Protein AF-A0A1C0AM24-F1 (afdb_monomer_lite)

Radius of gyration: 19.45 Å; chains: 1; bounding box: 43×28×53 Å

Organism: NCBI:txid1427523

pLDDT: mean 81.23, std 12.2, range [48.75, 97.12]

InterPro domains:
  IPR003705 Cobalt transport protein CbiN [PF02553] (12-71)
  IPR003705 Cobalt transport protein CbiN [PTHR38662] (13-90)

Secondary structure (DSSP, 8-state):
---HHHHHHHHHHHHHHHHHHHHHHHHSPTT-----HHHHHHHHH-PPPSS--S---SSHHHHHHHHHHHHHHHHHHHHHHHHHHHHHTT-

Sequence (91 aa):
MFSRRDIWIGLALVVAIVGVYLGSLALAPTGAEFLGSDAAAGELTGGVPWLEPLFRPGSPELESGLFALQAGLGGILLGFVLGRLTARRRS

Structure (mmCIF, N/CA/C/O backbone):
data_AF-A0A1C0AM24-F1
#
_entry.id   AF-A0A1C0AM24-F1
#
loop_
_atom_site.group_PDB
_atom_site.id
_atom_site.type_symbol
_atom_site.label_atom_id
_atom_site.label_alt_id
_atom_site.label_comp_id
_atom_site.label_asym_id
_atom_site.label_entity_id
_atom_site.label_seq_id
_atom_site.pdbx_PDB_ins_code
_atom_site.Cartn_x
_atom_site.Cartn_y
_atom_site.Cartn_z
_atom_site.occupancy
_atom_site.B_iso_or_equiv
_atom_site.auth_seq_id
_atom_site.auth_comp_id
_atom_site.auth_asym_id
_atom_site.auth_atom_id
_atom_site.pdbx_PDB_model_num
ATOM 1 N N . MET A 1 1 ? -15.977 -3.136 23.247 1.00 64.12 1 MET A N 1
ATOM 2 C CA . MET A 1 1 ? -16.601 -4.329 22.631 1.00 64.12 1 MET A CA 1
ATOM 3 C C . MET A 1 1 ? -17.108 -3.964 21.244 1.00 64.12 1 MET A C 1
ATOM 5 O O . MET A 1 1 ? -17.763 -2.935 21.121 1.00 64.12 1 MET A O 1
ATOM 9 N N . PHE A 1 2 ? -16.739 -4.716 20.207 1.00 72.06 2 PHE A N 1
ATOM 10 C CA . PHE A 1 2 ? -17.318 -4.557 18.866 1.00 72.06 2 PHE A CA 1
ATOM 11 C C . PHE A 1 2 ? -18.765 -5.054 18.881 1.00 72.06 2 PHE A C 1
ATOM 13 O O . PHE A 1 2 ? -19.057 -6.083 19.492 1.00 72.06 2 PHE A O 1
ATOM 20 N N . SER A 1 3 ? -19.678 -4.302 18.271 1.00 88.31 3 SER A N 1
ATOM 21 C CA . SER A 1 3 ? -21.072 -4.721 18.135 1.00 88.31 3 SER A CA 1
ATOM 22 C C . SER A 1 3 ? -21.206 -5.770 17.027 1.00 88.31 3 SER A C 1
ATOM 24 O O . SER A 1 3 ? -20.364 -5.861 16.133 1.00 88.31 3 SER A O 1
ATOM 26 N N . ARG A 1 4 ? -22.305 -6.538 17.030 1.00 85.81 4 ARG A N 1
ATOM 27 C CA . ARG A 1 4 ? -22.613 -7.459 15.921 1.00 85.81 4 ARG A CA 1
ATOM 28 C C . ARG A 1 4 ? -22.645 -6.736 14.568 1.00 85.81 4 ARG A C 1
ATOM 30 O O . ARG A 1 4 ? -22.251 -7.327 13.573 1.00 85.81 4 ARG A O 1
ATOM 37 N N . ARG A 1 5 ? -23.074 -5.467 14.525 1.00 89.19 5 ARG A N 1
ATOM 38 C CA . ARG A 1 5 ? -23.105 -4.661 13.291 1.00 89.19 5 ARG A CA 1
ATOM 39 C C . ARG A 1 5 ? -21.700 -4.326 12.795 1.00 89.19 5 ARG A C 1
ATOM 41 O O . ARG A 1 5 ? -21.463 -4.394 11.597 1.00 89.19 5 ARG A O 1
ATOM 48 N N . ASP A 1 6 ? -20.772 -4.040 13.703 1.00 89.44 6 ASP A N 1
ATOM 49 C CA . ASP A 1 6 ? -19.390 -3.677 13.359 1.00 89.44 6 ASP A CA 1
ATOM 50 C C . ASP A 1 6 ? -18.677 -4.851 12.673 1.00 89.44 6 ASP A C 1
ATOM 52 O O . ASP A 1 6 ? -17.931 -4.659 11.718 1.00 89.44 6 ASP A O 1
ATOM 56 N N . ILE A 1 7 ? -18.965 -6.079 13.121 1.00 91.19 7 ILE A N 1
ATOM 57 C CA . ILE A 1 7 ? -18.442 -7.312 12.519 1.00 91.19 7 ILE A CA 1
ATOM 58 C C . ILE A 1 7 ? -18.977 -7.488 11.094 1.00 91.19 7 ILE A C 1
ATOM 60 O O . ILE A 1 7 ? -18.205 -7.783 10.187 1.00 91.19 7 ILE A O 1
ATOM 64 N N . TRP A 1 8 ? -20.277 -7.266 10.876 1.00 94.31 8 TRP A N 1
ATOM 65 C CA . TRP A 1 8 ? -20.874 -7.353 9.539 1.00 94.31 8 TRP A CA 1
ATOM 66 C C . TRP A 1 8 ? -20.341 -6.285 8.586 1.00 94.31 8 TRP A C 1
ATOM 68 O O . TRP A 1 8 ? -20.073 -6.590 7.428 1.00 94.31 8 TRP A O 1
ATOM 78 N N . ILE A 1 9 ? -20.141 -5.058 9.073 1.00 93.12 9 ILE A N 1
ATOM 79 C CA . ILE A 1 9 ? -19.527 -3.980 8.290 1.00 93.12 9 ILE A CA 1
ATOM 80 C C . ILE A 1 9 ? -18.089 -4.353 7.919 1.00 93.12 9 ILE A C 1
ATOM 82 O O . ILE A 1 9 ? -17.708 -4.219 6.760 1.00 93.12 9 ILE A O 1
ATOM 86 N N . GLY A 1 10 ? -17.308 -4.870 8.873 1.00 91.69 10 GLY A N 1
ATOM 87 C CA . GLY A 1 10 ? -15.948 -5.342 8.619 1.00 91.69 10 GLY A CA 1
ATOM 88 C C . GLY A 1 10 ? -15.905 -6.466 7.583 1.00 91.69 10 GLY A C 1
ATOM 89 O O . GLY A 1 10 ? -15.124 -6.399 6.638 1.00 91.69 10 GLY A O 1
ATOM 90 N N . LEU A 1 11 ? -16.790 -7.459 7.708 1.00 95.12 11 LEU A N 1
ATOM 91 C CA . LEU A 1 11 ? -16.901 -8.556 6.746 1.00 95.12 11 LEU A CA 1
ATOM 92 C C . LEU A 1 11 ? -17.281 -8.046 5.349 1.00 95.12 11 LEU A C 1
ATOM 94 O O . LEU A 1 11 ? -16.657 -8.441 4.369 1.00 95.12 11 LEU A O 1
ATOM 98 N N . ALA A 1 12 ? -18.260 -7.142 5.256 1.00 95.69 12 ALA A N 1
ATOM 99 C CA . ALA A 1 12 ? -18.673 -6.545 3.989 1.00 95.69 12 ALA A CA 1
ATOM 100 C C . ALA A 1 12 ? -17.529 -5.763 3.325 1.00 95.69 12 ALA A C 1
ATOM 102 O O . ALA A 1 12 ? -17.331 -5.876 2.118 1.00 95.69 12 ALA A O 1
ATOM 103 N N . LEU A 1 13 ? -16.736 -5.027 4.111 1.00 94.50 13 LEU A N 1
ATOM 104 C CA . LEU A 1 13 ? -15.533 -4.333 3.643 1.00 94.50 13 LEU A CA 1
ATOM 105 C C . LEU A 1 13 ? -14.484 -5.305 3.100 1.00 94.50 13 LEU A C 1
ATOM 107 O O . LEU A 1 13 ? -13.953 -5.080 2.016 1.00 94.50 13 LEU A O 1
ATOM 111 N N . VAL A 1 14 ? -14.215 -6.403 3.811 1.00 94.81 14 VAL A N 1
ATOM 112 C CA . VAL A 1 14 ? -13.279 -7.438 3.347 1.00 94.81 14 VAL A CA 1
ATOM 113 C C . VAL A 1 14 ? -13.764 -8.055 2.036 1.00 94.81 14 VAL A C 1
ATOM 115 O O . VAL A 1 14 ? -12.989 -8.158 1.090 1.00 94.81 14 VAL A O 1
ATOM 118 N N . VAL A 1 15 ? -15.050 -8.405 1.944 1.00 96.88 15 VAL A N 1
ATOM 119 C CA . VAL A 1 15 ? -15.643 -8.952 0.714 1.00 96.88 15 VAL A CA 1
ATOM 120 C C . VAL A 1 15 ? -15.547 -7.954 -0.439 1.00 96.88 15 VAL A C 1
ATOM 122 O O . VAL A 1 15 ? -15.182 -8.348 -1.542 1.00 96.88 15 VAL A O 1
ATOM 125 N N . ALA A 1 16 ? -15.816 -6.669 -0.197 1.00 96.25 16 ALA A N 1
ATOM 126 C CA . ALA A 1 16 ? -15.694 -5.632 -1.217 1.00 96.25 16 ALA A CA 1
ATOM 127 C C . ALA A 1 16 ? -14.250 -5.502 -1.729 1.00 96.25 16 ALA A C 1
ATOM 129 O O . ALA A 1 16 ? -14.033 -5.466 -2.937 1.00 96.25 16 ALA A O 1
ATOM 130 N N . ILE A 1 17 ? -13.260 -5.500 -0.830 1.00 95.00 17 ILE A N 1
ATOM 131 C CA . ILE A 1 17 ? -11.836 -5.435 -1.194 1.00 95.00 17 ILE A CA 1
ATOM 132 C C . ILE A 1 17 ? -11.431 -6.658 -2.026 1.00 95.00 17 ILE A C 1
ATOM 134 O O . ILE A 1 17 ? -10.813 -6.505 -3.080 1.00 95.00 17 ILE A O 1
ATOM 138 N N . VAL A 1 18 ? -11.812 -7.863 -1.592 1.00 95.44 18 VAL A N 1
ATOM 139 C CA . VAL A 1 18 ? -11.536 -9.105 -2.333 1.00 95.44 18 VAL A CA 1
ATOM 140 C C . VAL A 1 18 ? -12.220 -9.086 -3.699 1.00 95.44 18 VAL A C 1
ATOM 142 O O . VAL A 1 18 ? -11.602 -9.453 -4.694 1.00 95.44 18 VAL A O 1
ATOM 145 N N . GLY A 1 19 ? -13.465 -8.611 -3.773 1.00 96.19 19 GLY A N 1
ATOM 146 C CA . GLY A 1 19 ? -14.206 -8.482 -5.026 1.00 96.19 19 GLY A CA 1
ATOM 147 C C . GLY A 1 19 ? -13.527 -7.536 -6.016 1.00 96.19 19 GLY A C 1
ATOM 148 O O . GLY A 1 19 ? -13.372 -7.889 -7.182 1.00 96.19 19 GLY A O 1
ATOM 149 N N . VAL A 1 20 ? -13.056 -6.375 -5.552 1.00 93.88 20 VAL A N 1
ATOM 150 C CA . VAL A 1 20 ? -12.291 -5.428 -6.383 1.00 93.88 20 VAL A CA 1
ATOM 151 C C . VAL A 1 20 ? -10.977 -6.052 -6.858 1.00 93.88 20 VAL A C 1
ATOM 153 O O . VAL A 1 20 ? -10.643 -5.944 -8.035 1.00 93.88 20 VAL A O 1
ATOM 156 N N . TYR A 1 21 ? -10.251 -6.740 -5.975 1.00 89.50 21 TYR A N 1
ATOM 157 C CA . TYR A 1 21 ? -8.987 -7.392 -6.321 1.00 89.50 21 TYR A CA 1
ATOM 158 C C . TYR A 1 21 ? -9.166 -8.495 -7.376 1.00 89.50 21 TYR A C 1
ATOM 160 O O . TYR A 1 21 ? -8.473 -8.498 -8.393 1.00 89.50 21 TYR A O 1
ATOM 168 N N . LEU A 1 22 ? -10.132 -9.396 -7.174 1.00 92.50 22 LEU A N 1
ATOM 169 C CA . LEU A 1 22 ? -10.435 -10.468 -8.125 1.00 92.50 22 LEU A CA 1
ATOM 170 C C . LEU A 1 22 ? -10.992 -9.927 -9.445 1.00 92.50 22 LEU A C 1
ATOM 172 O O . LEU A 1 22 ? -10.637 -10.431 -10.507 1.00 92.50 22 LEU A O 1
ATOM 176 N N . GLY A 1 23 ? -11.827 -8.885 -9.392 1.00 92.12 23 GLY A N 1
ATOM 177 C CA . GLY A 1 23 ? -12.318 -8.198 -10.585 1.00 92.12 23 GLY A CA 1
ATOM 178 C C . GLY A 1 23 ? -11.180 -7.584 -11.400 1.00 92.12 23 GLY A C 1
ATOM 179 O O . GLY A 1 23 ? -11.151 -7.736 -12.617 1.00 92.12 23 GLY A O 1
ATOM 180 N N . SER A 1 24 ? -10.204 -6.968 -10.727 1.00 85.94 24 SER A N 1
ATOM 181 C CA . SER A 1 24 ? -9.001 -6.433 -11.371 1.00 85.94 24 SER A CA 1
ATOM 182 C C . SER A 1 24 ? -8.179 -7.534 -12.048 1.00 85.94 24 SER A C 1
ATOM 184 O O . SER A 1 24 ? -7.820 -7.400 -13.212 1.00 85.94 24 SER A O 1
ATOM 186 N N . LEU A 1 25 ? -7.961 -8.668 -11.371 1.00 83.56 25 LEU A N 1
ATOM 187 C CA . LEU A 1 25 ? -7.271 -9.834 -11.942 1.00 83.56 25 LEU A CA 1
ATOM 188 C C . LEU A 1 25 ? -7.990 -10.419 -13.163 1.00 83.56 25 LEU A C 1
ATOM 190 O O . LEU A 1 25 ? -7.335 -10.811 -14.122 1.00 83.56 25 LEU A O 1
ATOM 194 N N . ALA A 1 26 ? -9.322 -10.483 -13.137 1.00 87.19 26 ALA A N 1
ATOM 195 C CA . ALA A 1 26 ? -10.110 -11.018 -14.245 1.00 87.19 26 ALA A CA 1
ATOM 196 C C . ALA A 1 26 ? -10.105 -10.102 -15.481 1.00 87.19 26 ALA A C 1
ATOM 198 O O . ALA A 1 26 ? -10.218 -10.591 -16.602 1.00 87.19 26 ALA A O 1
ATOM 199 N N . LEU A 1 27 ? -9.994 -8.784 -15.279 1.00 85.75 27 LEU A N 1
ATOM 200 C CA . LEU A 1 27 ? -9.895 -7.794 -16.357 1.00 85.75 27 LEU A CA 1
ATOM 201 C C . LEU A 1 27 ? -8.450 -7.555 -16.821 1.00 85.75 27 LEU A C 1
ATOM 203 O O . LEU A 1 27 ? -8.251 -6.932 -17.865 1.00 85.75 27 LEU A O 1
ATOM 207 N N . ALA A 1 28 ? -7.451 -8.011 -16.062 1.00 80.19 28 ALA A N 1
ATOM 208 C CA . ALA A 1 28 ? -6.051 -7.794 -16.388 1.00 80.19 28 ALA A CA 1
ATOM 209 C C . ALA A 1 28 ? -5.663 -8.545 -17.680 1.00 80.19 28 ALA A C 1
ATOM 211 O O . ALA A 1 28 ? -5.935 -9.744 -17.802 1.00 80.19 28 ALA A O 1
ATOM 212 N N . PRO A 1 29 ? -4.992 -7.881 -18.639 1.00 77.56 29 PRO A N 1
ATOM 213 C CA . PRO A 1 29 ? -4.432 -8.550 -19.807 1.00 77.56 29 PRO A CA 1
ATOM 214 C C . PRO A 1 29 ? -3.444 -9.648 -19.394 1.00 77.56 29 PRO A C 1
ATOM 216 O O . PRO A 1 29 ? -2.653 -9.479 -18.463 1.00 77.56 29 PRO A O 1
ATOM 219 N N . THR A 1 30 ? -3.452 -10.777 -20.102 1.00 71.06 30 THR A N 1
ATOM 220 C CA . THR A 1 30 ? -2.500 -11.868 -19.856 1.00 71.06 30 THR A CA 1
ATOM 221 C C . THR A 1 30 ? -1.071 -11.385 -20.097 1.00 71.06 30 THR A C 1
ATOM 223 O O . THR A 1 30 ? -0.748 -10.981 -21.212 1.00 71.06 30 THR A O 1
ATOM 226 N N . GLY A 1 31 ? -0.221 -11.446 -19.067 1.00 64.06 31 GLY A N 1
ATOM 227 C CA . GLY A 1 31 ? 1.173 -10.993 -19.142 1.00 64.06 31 GLY A CA 1
ATOM 228 C C . GLY A 1 31 ? 1.384 -9.503 -18.861 1.00 64.06 31 GLY A C 1
ATOM 229 O O . GLY A 1 31 ? 2.460 -8.995 -19.154 1.00 64.06 31 GLY A O 1
ATOM 230 N N . ALA A 1 32 ? 0.391 -8.798 -18.306 1.00 62.78 32 ALA A N 1
ATOM 231 C CA . ALA A 1 32 ? 0.575 -7.424 -17.853 1.00 62.78 32 ALA A CA 1
ATOM 232 C C . ALA A 1 32 ? 1.601 -7.363 -16.707 1.00 62.78 32 ALA A C 1
ATOM 234 O O . ALA A 1 32 ? 1.312 -7.755 -15.573 1.00 62.78 32 ALA A O 1
ATOM 235 N N . GLU A 1 33 ? 2.803 -6.869 -17.003 1.00 62.69 33 GLU A N 1
ATOM 236 C CA . GLU A 1 33 ? 3.740 -6.433 -15.973 1.00 62.69 33 GLU A CA 1
ATOM 237 C C . GLU A 1 33 ? 3.204 -5.168 -15.301 1.00 62.69 33 GLU A C 1
ATOM 239 O O . GLU A 1 33 ? 2.582 -4.316 -15.942 1.00 62.69 33 GLU A O 1
ATOM 244 N N . PHE A 1 34 ? 3.443 -5.037 -13.994 1.00 65.44 34 PHE A N 1
ATOM 245 C CA . PHE A 1 34 ? 3.128 -3.815 -13.258 1.00 65.44 34 PHE A CA 1
ATOM 246 C C . PHE A 1 34 ? 4.140 -2.731 -13.649 1.00 65.44 34 PHE A C 1
ATOM 248 O O . PHE A 1 34 ? 5.066 -2.406 -12.911 1.00 65.44 34 PHE A O 1
ATOM 255 N N . LEU A 1 35 ? 3.969 -2.190 -14.847 1.00 62.03 35 LEU A N 1
ATOM 256 C CA . LEU A 1 35 ? 4.618 -0.977 -15.302 1.00 62.03 35 LEU A CA 1
ATOM 257 C C . LEU A 1 35 ? 3.752 0.161 -14.760 1.00 62.03 35 LEU A C 1
ATOM 259 O O . LEU A 1 35 ? 2.570 0.249 -15.089 1.00 62.03 35 LEU A O 1
ATOM 263 N N . GLY A 1 36 ? 4.288 0.962 -13.835 1.00 63.84 36 GLY A N 1
ATOM 264 C CA . GLY A 1 36 ? 3.541 2.051 -13.194 1.00 63.84 36 GLY A CA 1
ATOM 265 C C . GLY A 1 36 ? 2.806 2.942 -14.208 1.00 63.84 36 GLY A C 1
ATOM 266 O O . GLY A 1 36 ? 3.182 3.005 -15.378 1.00 63.84 36 GLY A O 1
ATOM 267 N N . SER A 1 37 ? 1.762 3.653 -13.765 1.00 68.50 37 SER A N 1
ATOM 268 C CA . SER A 1 37 ? 0.875 4.434 -14.652 1.00 68.50 37 SER A CA 1
ATOM 269 C C . SER A 1 37 ? 1.618 5.358 -15.618 1.00 68.50 37 SER A C 1
ATOM 271 O O . SER A 1 37 ? 1.193 5.537 -16.757 1.00 68.50 37 SER A O 1
ATOM 273 N N . ASP A 1 38 ? 2.742 5.911 -15.172 1.00 66.31 38 ASP A N 1
ATOM 274 C CA . ASP A 1 38 ? 3.543 6.863 -15.934 1.00 66.31 38 ASP A CA 1
ATOM 275 C C . ASP A 1 38 ? 4.289 6.202 -17.102 1.00 66.31 38 ASP A C 1
ATOM 277 O O . ASP A 1 38 ? 4.461 6.830 -18.144 1.00 66.31 38 ASP A O 1
ATOM 281 N N . ALA A 1 39 ? 4.666 4.923 -16.980 1.00 65.50 39 ALA A N 1
ATOM 282 C CA . ALA A 1 39 ? 5.284 4.167 -18.069 1.00 65.50 39 ALA A CA 1
ATOM 283 C C . ALA A 1 39 ? 4.275 3.908 -19.201 1.00 65.50 39 ALA A C 1
ATOM 285 O O . ALA A 1 39 ? 4.574 4.157 -20.368 1.00 65.50 39 ALA A O 1
ATOM 286 N N . ALA A 1 40 ? 3.048 3.509 -18.847 1.00 66.81 40 ALA A N 1
ATOM 287 C CA . ALA A 1 40 ? 1.965 3.319 -19.813 1.00 66.81 40 ALA A CA 1
ATOM 288 C C . ALA A 1 40 ? 1.532 4.645 -20.470 1.00 66.81 40 ALA A C 1
ATOM 290 O O . ALA A 1 40 ? 1.249 4.699 -21.666 1.00 66.81 40 ALA A O 1
ATOM 291 N N . ALA A 1 41 ? 1.504 5.739 -19.703 1.00 66.38 41 ALA A N 1
ATOM 292 C CA . ALA A 1 41 ? 1.172 7.063 -20.225 1.00 66.38 41 ALA A CA 1
ATOM 293 C C . ALA A 1 41 ? 2.267 7.629 -21.149 1.00 66.38 41 ALA A C 1
ATOM 295 O O . ALA A 1 41 ? 1.947 8.298 -22.137 1.00 66.38 41 ALA A O 1
ATOM 296 N N . GLY A 1 42 ? 3.542 7.352 -20.861 1.00 66.81 42 GLY A N 1
ATOM 297 C CA . GLY A 1 42 ? 4.678 7.775 -21.683 1.00 66.81 42 GLY A CA 1
ATOM 298 C C . GLY A 1 42 ? 4.643 7.182 -23.092 1.00 66.81 42 GLY A C 1
ATOM 299 O O . GLY A 1 42 ? 4.812 7.921 -24.063 1.00 66.81 42 GLY A O 1
ATOM 300 N N . GLU A 1 43 ? 4.331 5.887 -23.219 1.00 65.50 43 GLU A N 1
ATOM 301 C CA . GLU A 1 43 ? 4.182 5.234 -24.531 1.00 65.50 43 GLU A CA 1
ATOM 302 C C . GLU A 1 43 ? 3.021 5.810 -25.352 1.00 65.50 43 GLU A C 1
ATOM 304 O O . GLU A 1 43 ? 3.146 5.989 -26.562 1.00 65.50 43 GLU A O 1
ATOM 30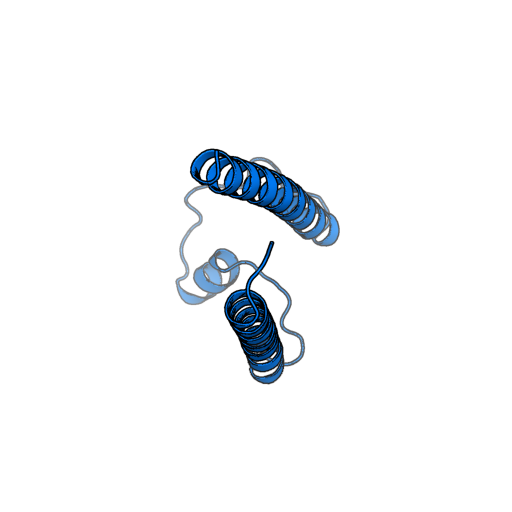9 N N . LEU A 1 44 ? 1.899 6.139 -24.705 1.00 68.75 44 LEU A N 1
ATOM 310 C CA . LEU A 1 44 ? 0.698 6.616 -25.398 1.00 68.75 44 LEU A CA 1
ATOM 311 C C . LEU A 1 44 ? 0.784 8.080 -25.842 1.00 68.75 44 LEU A C 1
ATOM 313 O O . LEU A 1 44 ? 0.143 8.464 -26.819 1.00 68.75 44 LEU A O 1
ATOM 317 N N . THR A 1 45 ? 1.528 8.911 -25.112 1.00 71.94 45 THR A N 1
ATOM 318 C CA . THR A 1 45 ? 1.535 10.369 -25.322 1.00 71.94 45 THR A CA 1
ATOM 319 C C . THR A 1 45 ? 2.779 10.882 -26.041 1.00 71.94 45 THR A C 1
ATOM 321 O O . THR A 1 45 ? 2.798 12.044 -26.449 1.00 71.94 45 THR A O 1
ATOM 324 N N . GLY A 1 46 ? 3.819 10.052 -26.204 1.00 69.06 46 GLY A N 1
ATOM 325 C CA . GLY A 1 46 ? 5.115 10.490 -26.737 1.00 69.06 46 GLY A CA 1
ATOM 326 C C . GLY A 1 46 ? 5.774 11.578 -25.879 1.00 69.06 46 GLY A C 1
ATOM 327 O O . GLY A 1 46 ? 6.614 12.335 -26.367 1.00 69.06 46 GLY A O 1
ATOM 328 N N . GLY A 1 47 ? 5.347 11.701 -24.617 1.00 67.94 47 GLY A N 1
ATOM 329 C CA . GLY A 1 47 ? 5.790 12.742 -23.704 1.00 67.94 47 GLY A CA 1
ATOM 330 C C . GLY A 1 47 ? 7.270 12.589 -23.380 1.00 67.94 47 GLY A C 1
ATOM 331 O O . GLY A 1 47 ? 7.705 11.550 -22.888 1.00 67.94 47 GLY A O 1
ATOM 332 N N . VAL A 1 48 ? 8.047 13.640 -23.636 1.00 68.56 48 VAL A N 1
ATOM 333 C CA . VAL A 1 48 ? 9.454 13.689 -23.230 1.00 68.56 48 VAL A CA 1
ATOM 334 C C . VAL A 1 48 ? 9.507 13.761 -21.698 1.00 68.56 48 VAL A C 1
ATOM 336 O O . VAL A 1 48 ? 8.861 14.648 -21.127 1.00 68.56 48 VAL A O 1
ATOM 339 N N . PRO A 1 49 ? 10.247 12.868 -21.012 1.00 69.81 49 PRO A N 1
ATOM 340 C CA . PRO A 1 49 ? 10.380 12.918 -19.562 1.00 69.81 49 PRO A CA 1
ATOM 341 C C . PRO A 1 49 ? 10.954 14.270 -19.134 1.00 69.81 49 PRO A C 1
ATOM 343 O O . PRO A 1 49 ? 12.048 14.654 -19.537 1.00 69.81 49 PRO A O 1
ATOM 346 N N . TRP A 1 50 ? 10.212 15.007 -18.311 1.00 74.75 50 TRP A N 1
ATOM 347 C CA . TRP A 1 50 ? 10.645 16.299 -17.768 1.00 74.75 50 TRP A CA 1
ATOM 348 C C . TRP A 1 50 ? 11.590 16.143 -16.565 1.00 74.75 50 TRP A C 1
ATOM 350 O O . TRP A 1 50 ? 12.139 17.130 -16.075 1.00 74.75 50 TRP A O 1
ATOM 360 N N . LEU A 1 51 ? 11.794 14.906 -16.100 1.00 75.38 51 LEU A N 1
ATOM 361 C CA . LEU A 1 51 ? 12.727 14.542 -15.044 1.00 75.38 51 LEU A CA 1
ATOM 362 C C . LEU A 1 51 ? 13.265 13.124 -15.292 1.00 75.38 51 LEU A C 1
ATOM 364 O O . LEU A 1 51 ? 12.495 12.176 -15.439 1.00 75.38 51 LEU A O 1
ATOM 368 N N . GLU A 1 52 ? 14.587 12.981 -15.317 1.00 72.38 52 GLU A N 1
ATOM 369 C CA . GLU A 1 52 ? 15.258 11.678 -15.302 1.00 72.38 52 GLU A CA 1
ATOM 370 C C . GLU A 1 52 ? 15.340 11.168 -13.853 1.00 72.38 52 GLU A C 1
ATOM 372 O O . GLU A 1 52 ? 15.673 11.949 -12.951 1.00 72.38 52 GLU A O 1
ATOM 377 N N . PRO A 1 53 ? 15.062 9.878 -13.586 1.00 71.94 53 PRO A N 1
ATOM 378 C CA . PRO A 1 53 ? 15.263 9.314 -12.260 1.00 71.94 53 PRO A CA 1
ATOM 379 C C . PRO A 1 53 ? 16.727 9.469 -11.833 1.00 71.94 53 PRO A C 1
ATOM 381 O O . PRO A 1 53 ? 17.632 8.955 -12.486 1.00 71.94 53 PRO A O 1
ATOM 384 N N . LEU A 1 54 ? 16.961 10.134 -10.697 1.00 76.88 54 LEU A N 1
ATOM 385 C CA . LEU A 1 54 ? 18.306 10.307 -10.123 1.00 76.88 54 LEU A CA 1
ATOM 386 C C . LEU A 1 54 ? 18.964 8.971 -9.741 1.00 76.88 54 LEU A C 1
ATOM 388 O O . LEU A 1 54 ? 20.181 8.885 -9.602 1.00 76.88 54 LEU A O 1
ATOM 392 N N . PHE A 1 55 ? 18.149 7.934 -9.554 1.00 74.12 55 PHE A N 1
ATOM 393 C CA . PHE A 1 55 ? 18.574 6.576 -9.274 1.00 74.12 55 PHE A CA 1
ATOM 394 C C . PHE A 1 55 ? 17.636 5.604 -9.988 1.00 74.12 55 PHE A C 1
ATOM 396 O O . PHE A 1 55 ? 16.430 5.612 -9.744 1.00 74.12 55 PHE A O 1
ATOM 403 N N . ARG A 1 56 ? 18.199 4.753 -10.849 1.00 71.06 56 ARG A N 1
ATOM 404 C CA . ARG A 1 56 ? 17.532 3.561 -11.377 1.00 71.06 56 ARG A CA 1
ATO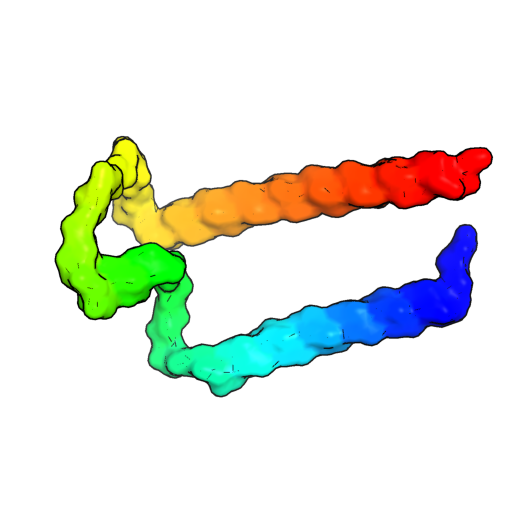M 405 C C . ARG A 1 56 ? 18.212 2.335 -10.774 1.00 71.06 56 ARG A C 1
ATOM 407 O O . ARG A 1 56 ? 19.416 2.165 -10.985 1.00 71.06 56 ARG A O 1
ATOM 414 N N . PRO A 1 57 ? 17.489 1.485 -10.030 1.00 68.56 57 PRO A N 1
ATOM 415 C CA . PRO A 1 57 ? 17.996 0.168 -9.685 1.00 68.56 57 PRO A CA 1
ATOM 416 C C . PRO A 1 57 ? 18.347 -0.586 -10.974 1.00 68.56 57 PRO A C 1
ATOM 418 O O . PRO A 1 57 ? 17.593 -0.546 -11.940 1.00 68.56 57 PRO A O 1
ATOM 421 N N . GLY A 1 58 ? 19.477 -1.294 -11.000 1.00 75.31 58 GLY A N 1
ATOM 422 C CA . GLY A 1 58 ? 19.897 -2.078 -12.171 1.00 75.31 58 GLY A CA 1
ATOM 423 C C . GLY A 1 58 ? 19.022 -3.306 -12.472 1.00 75.31 58 GLY A C 1
ATOM 424 O O . GLY A 1 58 ? 19.384 -4.094 -13.339 1.00 75.31 58 GLY A O 1
ATOM 425 N N . SER A 1 59 ? 17.919 -3.500 -11.736 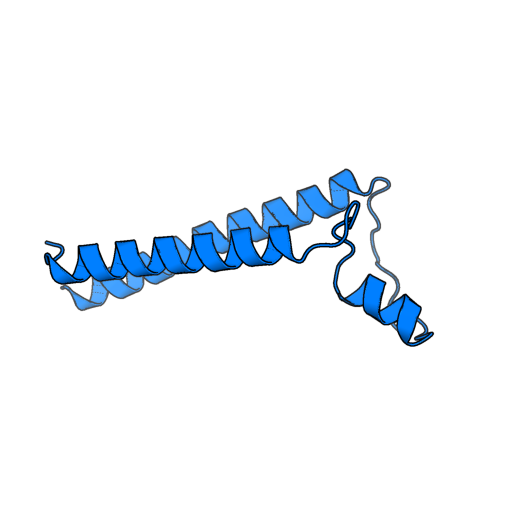1.00 76.88 59 SER A N 1
ATOM 426 C CA . SER A 1 59 ? 16.988 -4.622 -11.870 1.00 76.88 59 SER A CA 1
ATOM 427 C C . SER A 1 59 ? 15.544 -4.171 -11.550 1.00 76.88 59 SER A C 1
ATOM 429 O O . SER A 1 59 ? 15.337 -3.512 -10.522 1.00 76.88 59 SER A O 1
ATOM 431 N N . PRO A 1 60 ? 14.546 -4.528 -12.386 1.00 71.06 60 PRO A N 1
ATOM 432 C CA . PRO A 1 60 ? 13.122 -4.235 -12.152 1.00 71.06 60 PRO A CA 1
ATOM 433 C C . PRO A 1 60 ? 12.561 -4.830 -10.846 1.00 71.06 60 PRO A C 1
ATOM 435 O O . PRO A 1 60 ? 11.657 -4.280 -10.210 1.00 71.06 60 PRO A O 1
ATOM 438 N N . GLU A 1 61 ? 13.116 -5.955 -10.399 1.00 81.06 61 GLU A N 1
ATOM 439 C CA . GLU A 1 61 ? 12.727 -6.629 -9.158 1.00 81.06 61 GLU A CA 1
ATOM 440 C C . GLU A 1 61 ? 13.077 -5.788 -7.926 1.00 81.06 61 GLU A C 1
ATOM 442 O O . GLU A 1 61 ? 12.338 -5.765 -6.940 1.00 81.06 61 GLU A O 1
ATOM 447 N N . LEU A 1 62 ? 14.190 -5.052 -7.980 1.00 84.38 62 LEU A N 1
ATOM 448 C CA . LEU A 1 62 ? 14.570 -4.139 -6.905 1.00 84.38 62 LEU A CA 1
ATOM 449 C C . LEU A 1 62 ? 13.680 -2.893 -6.877 1.00 84.38 62 LEU A C 1
ATOM 451 O O . LEU A 1 62 ? 13.348 -2.415 -5.794 1.00 84.38 62 LEU A O 1
ATOM 455 N N . GLU A 1 63 ? 13.268 -2.382 -8.039 1.00 82.44 63 GLU A N 1
ATOM 456 C CA . GLU A 1 63 ? 12.351 -1.240 -8.136 1.00 82.44 63 GLU A CA 1
ATOM 457 C C . GLU A 1 63 ? 10.993 -1.562 -7.498 1.00 82.44 63 GLU A C 1
ATOM 459 O O . GLU A 1 63 ? 10.538 -0.863 -6.586 1.00 82.44 63 GLU A O 1
ATOM 464 N N . SER A 1 64 ? 10.394 -2.684 -7.901 1.00 81.44 64 SER A N 1
ATOM 465 C CA . SER A 1 64 ? 9.135 -3.167 -7.325 1.00 81.44 64 SER A CA 1
ATOM 466 C C . SER A 1 64 ? 9.273 -3.556 -5.847 1.00 81.44 64 SER A C 1
ATOM 468 O O . SER A 1 64 ? 8.375 -3.275 -5.050 1.00 81.44 64 SER A O 1
ATOM 470 N N . GLY A 1 65 ? 10.410 -4.132 -5.441 1.00 87.38 65 GLY A N 1
ATOM 471 C CA . GLY A 1 65 ? 10.697 -4.472 -4.046 1.00 87.38 65 GLY A CA 1
ATOM 472 C C . GLY A 1 65 ? 10.799 -3.251 -3.127 1.00 87.38 65 GLY A C 1
ATOM 473 O O . GLY A 1 65 ? 10.229 -3.248 -2.032 1.00 87.38 65 GLY A O 1
ATOM 474 N N . LEU A 1 66 ? 11.474 -2.186 -3.572 1.00 88.44 66 LEU A N 1
ATOM 475 C CA . LEU A 1 66 ? 11.566 -0.927 -2.826 1.00 88.44 66 LEU A CA 1
ATOM 476 C C . LEU A 1 66 ? 10.200 -0.240 -2.713 1.00 88.44 66 LEU A C 1
ATOM 478 O O . LEU A 1 66 ? 9.848 0.230 -1.627 1.00 88.44 66 LEU A O 1
ATOM 482 N N . PHE A 1 67 ? 9.405 -0.245 -3.786 1.00 85.88 67 PHE A N 1
ATOM 483 C CA . PHE A 1 67 ? 8.029 0.252 -3.753 1.00 85.88 67 PHE A CA 1
ATOM 484 C C . PHE A 1 67 ? 7.165 -0.536 -2.758 1.00 85.88 67 PHE A C 1
ATOM 486 O O . PHE A 1 67 ? 6.500 0.051 -1.902 1.00 85.88 67 PHE A O 1
ATOM 493 N N . ALA A 1 68 ? 7.217 -1.871 -2.814 1.00 90.12 68 ALA A N 1
ATOM 494 C CA . ALA A 1 68 ? 6.466 -2.736 -1.910 1.00 90.12 68 ALA A CA 1
ATOM 495 C C . ALA A 1 68 ? 6.862 -2.517 -0.440 1.00 90.12 68 ALA A C 1
ATOM 497 O O . ALA A 1 68 ? 5.995 -2.472 0.435 1.00 90.12 68 ALA A O 1
ATOM 498 N N . LEU A 1 69 ? 8.154 -2.318 -0.161 1.00 93.19 69 LEU A N 1
ATOM 499 C CA . LEU A 1 69 ? 8.645 -2.006 1.181 1.00 93.19 69 LEU A CA 1
ATOM 500 C C . LEU A 1 69 ? 8.101 -0.663 1.688 1.00 93.19 69 LEU A C 1
ATOM 502 O O . LEU A 1 69 ? 7.607 -0.584 2.815 1.00 93.19 69 LEU A O 1
ATOM 506 N N . GLN A 1 70 ? 8.155 0.384 0.860 1.00 93.62 70 GLN A N 1
ATOM 507 C CA . GLN A 1 70 ? 7.611 1.703 1.200 1.00 93.62 70 GLN A CA 1
ATOM 508 C C . GLN A 1 70 ? 6.101 1.642 1.451 1.00 93.62 70 GLN A C 1
ATOM 510 O O . GLN A 1 70 ? 5.622 2.170 2.457 1.00 93.62 70 GLN A O 1
ATOM 515 N N . ALA A 1 71 ? 5.361 0.945 0.585 1.00 92.69 71 ALA A N 1
ATOM 516 C CA . ALA A 1 71 ? 3.926 0.736 0.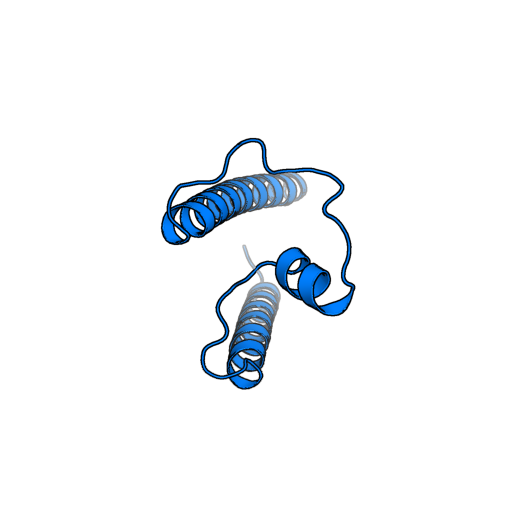739 1.00 92.69 71 ALA A CA 1
ATOM 517 C C . ALA A 1 71 ? 3.600 -0.033 2.030 1.00 92.69 71 ALA A C 1
ATOM 519 O O . ALA A 1 71 ? 2.697 0.359 2.772 1.00 92.69 71 ALA A O 1
ATOM 520 N N . GLY A 1 72 ? 4.367 -1.083 2.344 1.00 95.50 72 GLY A N 1
ATOM 521 C CA . GLY A 1 72 ? 4.207 -1.870 3.568 1.00 95.50 72 GLY A CA 1
ATOM 522 C C . GLY A 1 72 ? 4.425 -1.039 4.833 1.00 95.50 72 GLY A C 1
ATOM 523 O O . GLY A 1 72 ? 3.580 -1.038 5.731 1.00 95.50 72 GLY A O 1
ATOM 524 N N . LEU A 1 73 ? 5.516 -0.271 4.888 1.00 97.12 73 LEU A N 1
ATOM 525 C CA . LEU A 1 73 ? 5.809 0.614 6.020 1.00 97.12 73 LEU A CA 1
ATOM 526 C C . LEU A 1 73 ? 4.759 1.724 6.169 1.00 97.12 73 LEU A C 1
ATOM 528 O O . LEU A 1 73 ? 4.283 1.978 7.279 1.00 97.12 73 LEU A O 1
ATOM 532 N N . GLY A 1 74 ? 4.350 2.346 5.059 1.00 95.44 74 GLY A N 1
ATOM 533 C CA . GLY A 1 74 ? 3.296 3.361 5.043 1.00 95.44 74 GLY A CA 1
ATOM 534 C C . GLY A 1 74 ? 1.953 2.816 5.534 1.00 95.44 74 GLY A C 1
ATOM 535 O O . GLY A 1 74 ? 1.291 3.453 6.355 1.00 95.44 74 GLY A O 1
ATOM 536 N N . GLY A 1 75 ? 1.585 1.606 5.106 1.00 95.69 75 GLY A N 1
ATOM 537 C CA . GLY A 1 75 ? 0.365 0.923 5.536 1.00 95.69 75 GLY A CA 1
ATOM 538 C C . GLY A 1 75 ? 0.347 0.616 7.035 1.00 95.69 75 GLY A C 1
ATOM 539 O O . GLY A 1 75 ? -0.648 0.899 7.706 1.00 95.69 75 GLY A O 1
ATOM 540 N N . ILE A 1 76 ? 1.457 0.110 7.585 1.00 95.25 76 ILE A N 1
ATOM 541 C CA . ILE A 1 76 ? 1.595 -0.150 9.029 1.00 95.25 76 ILE A CA 1
ATOM 542 C C . ILE A 1 76 ? 1.440 1.148 9.828 1.00 95.25 76 ILE A C 1
ATOM 544 O O . ILE A 1 76 ? 0.667 1.198 10.790 1.00 95.25 76 ILE A O 1
ATOM 548 N N . LEU A 1 77 ? 2.149 2.207 9.423 1.00 96.94 77 LEU A N 1
ATOM 549 C CA . LEU A 1 77 ? 2.103 3.496 10.109 1.00 96.94 77 LEU A CA 1
ATOM 550 C C . LEU A 1 77 ? 0.693 4.101 10.073 1.00 96.94 77 LEU A C 1
ATOM 552 O O . LEU A 1 77 ? 0.177 4.511 11.114 1.00 96.94 77 LEU A O 1
ATOM 556 N N . LEU A 1 78 ? 0.046 4.113 8.902 1.00 94.25 78 LEU A N 1
ATOM 557 C CA . LEU A 1 78 ? -1.326 4.604 8.747 1.00 94.25 78 LEU A CA 1
ATOM 558 C C . LEU A 1 78 ? -2.311 3.801 9.598 1.00 94.25 78 LEU A C 1
ATOM 560 O O . LEU A 1 78 ? -3.110 4.393 10.325 1.00 94.25 78 LEU A O 1
ATOM 564 N N . GLY A 1 79 ? -2.225 2.470 9.568 1.00 92.88 79 GLY A N 1
ATOM 565 C CA . GLY A 1 79 ? -3.068 1.596 10.383 1.00 92.88 79 GLY A CA 1
ATOM 566 C C . GLY A 1 79 ? -2.914 1.871 11.880 1.00 92.88 79 GLY A C 1
ATOM 567 O O . GLY A 1 79 ? -3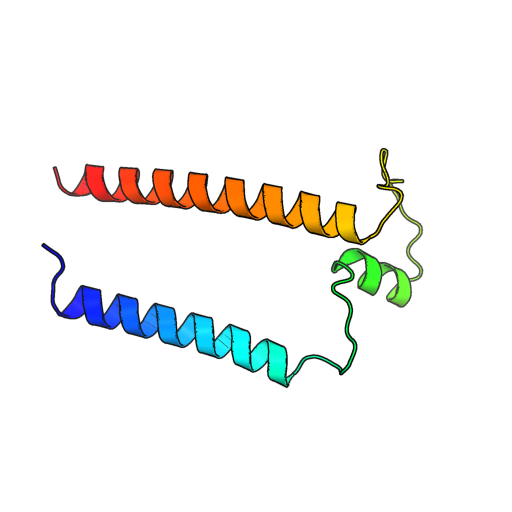.909 1.992 12.599 1.00 92.88 79 GLY A O 1
ATOM 568 N N . PHE A 1 80 ? -1.678 2.056 12.349 1.00 93.00 80 PHE A N 1
ATOM 569 C CA . PHE A 1 80 ? -1.397 2.405 13.740 1.00 93.00 80 PHE A CA 1
ATOM 570 C C . PHE A 1 80 ? -1.968 3.775 14.132 1.00 93.00 80 PHE A C 1
ATOM 572 O O . PHE A 1 80 ? -2.620 3.895 15.173 1.00 93.00 80 PHE A O 1
ATOM 579 N N . VAL A 1 81 ? -1.758 4.808 13.306 1.00 94.00 81 VAL A N 1
ATOM 580 C CA . VAL A 1 81 ? -2.264 6.166 13.569 1.00 94.00 81 VAL A CA 1
ATOM 581 C C . VAL A 1 81 ? -3.790 6.176 13.607 1.00 94.00 81 VAL A C 1
ATOM 583 O O . VAL A 1 81 ? -4.367 6.667 14.579 1.00 94.00 81 VAL A O 1
ATOM 586 N N . LEU A 1 82 ? -4.448 5.588 12.604 1.00 91.12 82 LEU A N 1
ATOM 587 C CA . LEU A 1 82 ? -5.908 5.487 12.556 1.00 91.12 82 LEU A CA 1
ATOM 588 C C . LEU A 1 82 ? -6.446 4.718 13.768 1.00 91.12 82 LEU A C 1
ATOM 590 O O . LEU A 1 82 ? -7.350 5.204 14.447 1.00 91.12 82 LEU A O 1
ATOM 594 N N . GLY A 1 83 ? -5.824 3.587 14.116 1.00 87.12 83 GLY A N 1
ATOM 595 C CA . GLY A 1 83 ? -6.180 2.810 15.303 1.00 87.12 83 GLY A CA 1
ATOM 596 C C . GLY A 1 83 ? -6.081 3.621 16.600 1.00 87.12 83 GLY A C 1
ATOM 597 O O . GLY A 1 83 ? -7.007 3.605 17.418 1.00 87.12 83 GLY A O 1
ATOM 598 N N . ARG A 1 84 ? -5.003 4.401 16.780 1.00 88.94 84 ARG A N 1
ATOM 599 C CA . ARG A 1 84 ? -4.850 5.283 17.951 1.00 88.94 84 ARG A CA 1
ATOM 600 C C . ARG A 1 84 ? -5.868 6.419 17.975 1.00 88.94 84 ARG A C 1
ATOM 602 O O . ARG A 1 84 ? -6.351 6.760 19.054 1.00 88.94 84 ARG A O 1
ATOM 609 N N . LEU A 1 85 ? -6.195 7.012 16.828 1.00 87.56 85 LEU A N 1
ATOM 610 C CA . LEU A 1 85 ? -7.197 8.079 16.740 1.00 87.56 85 LEU A CA 1
ATOM 611 C C . LEU A 1 85 ? -8.598 7.566 17.093 1.00 87.56 85 LEU A C 1
ATOM 613 O O . LEU A 1 85 ? -9.324 8.237 17.827 1.00 87.56 85 LEU A O 1
ATOM 617 N N . THR A 1 86 ? -8.964 6.364 16.644 1.00 80.88 86 THR A N 1
ATOM 618 C CA . THR A 1 86 ? -10.246 5.740 17.004 1.00 80.88 86 THR A CA 1
ATOM 619 C C . THR A 1 86 ? -10.302 5.378 18.490 1.00 80.88 86 THR A C 1
ATOM 621 O O . THR A 1 86 ? -11.338 5.579 19.122 1.00 80.88 86 THR A O 1
ATOM 624 N N . ALA A 1 87 ? -9.194 4.910 19.078 1.00 78.06 87 ALA A N 1
ATOM 625 C CA . ALA A 1 87 ? -9.127 4.590 20.506 1.00 78.06 87 ALA A CA 1
ATOM 626 C C . ALA A 1 87 ? -9.348 5.820 21.408 1.00 78.06 87 ALA A C 1
ATOM 628 O O . ALA A 1 87 ? -10.044 5.716 22.415 1.00 78.06 87 ALA A O 1
ATOM 629 N N . ARG A 1 88 ? -8.833 6.998 21.019 1.00 70.81 88 ARG A N 1
ATOM 630 C CA . ARG A 1 88 ? -9.000 8.263 21.769 1.00 70.81 88 ARG A CA 1
ATOM 631 C C . ARG A 1 88 ? -10.441 8.768 21.847 1.00 70.81 88 ARG A C 1
ATOM 633 O O . ARG A 1 88 ? -10.755 9.531 22.743 1.00 70.81 88 ARG A O 1
ATOM 640 N N . ARG A 1 89 ? -11.317 8.375 20.917 1.00 60.94 89 ARG A N 1
ATOM 641 C CA . ARG A 1 89 ? -12.742 8.763 20.945 1.00 60.94 89 ARG A CA 1
ATOM 642 C C . ARG A 1 89 ? -13.591 7.884 21.869 1.00 60.94 89 ARG A C 1
ATOM 644 O O . ARG A 1 89 ? -14.790 8.116 21.984 1.00 60.94 89 ARG A O 1
ATOM 651 N N . ARG A 1 90 ? -12.998 6.835 22.449 1.00 57.66 90 ARG A N 1
ATOM 652 C CA . ARG A 1 90 ? -13.681 5.842 23.291 1.00 57.66 90 ARG A CA 1
ATOM 653 C C . ARG A 1 90 ? -13.334 5.962 24.780 1.00 57.66 90 ARG A C 1
ATOM 655 O O . ARG A 1 90 ? -13.878 5.184 25.559 1.00 57.66 90 ARG A O 1
ATOM 662 N N . SER A 1 91 ? -12.438 6.886 25.137 1.00 48.75 91 SER A N 1
ATOM 663 C CA . SER A 1 91 ? -12.180 7.367 26.503 1.00 48.75 91 SER A CA 1
ATOM 664 C C . SER A 1 91 ? -12.970 8.640 26.753 1.00 48.75 91 SER A C 1
ATOM 666 O O . SER A 1 91 ? -13.571 8.746 27.836 1.00 48.75 91 SER A O 1
#

Foldseek 3Di:
DQDPVNVVVVVVVVVVVVVVVVVCVVPDDVPDDPPDPVNVVCVVPVDDDPDDPPDDDPDPVVVVVVVVVVVVVVVVVVVVVVVVVVVVVVD

=== Feature glossary ===
Legend for the data blocks above and below:

— What the protein is —

The amino-acid sequence is the protein's primary structure: the linear order of residues from the N-terminus to the C-terminus, written in one-letter code. Everything else here — the 3D coordinates, the secondary structure, the domain annotations — is ultimately a consequence of this string.

Database cross-references. InterPro integrates a dozen domain/family signature databases into unified entries with residue-range hits. GO terms attach function/process/location labels with evidence codes. CATH codes position the fold in a four-level structural taxonomy. Organism is the NCBI-taxonomy species name.

— Where its atoms are —

The mmCIF block holds the 3D Cartesian coordinates of each backbone atom (N, Cα, C, O) in ångströms. mmCIF is the PDB's canonical archive format — 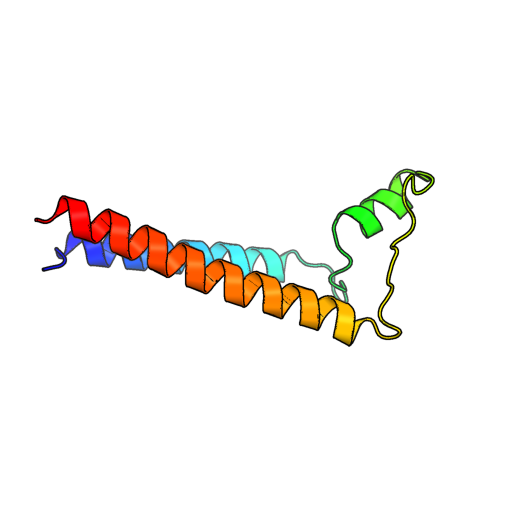a tagged-loop text representation of the atomic model.

The six renders are orthographic views along the three Cartesian axes in both directions. Representation (cartoon, sticks, or surface) and color scheme (sequence-rainbow or by-chain) vary across proteins so the training set covers all the common visualization conventions.

— Local backbone conformation —

Secondary structure is the local, repeating backbone conformation. DSSP classifies it into eight states by reading the hydrogen-bond network: three helix types (H, G, I), two β types (E, B), two non-regular types (T, S), and unstructured coil (-).

SS3 is a coarse helix/strand/coil call (letters a/b/c) made by the P-SEA algorithm from inter-Cα distances and dihedrals. It is less detailed than DSSP but needs only Cα positions.

Backbone dihedral angles. Every residue except chain termini has a φ (preceding-C → N → Cα → C) and a ψ (N → Cα → C → next-N). They are reported in degrees following the IUPAC sign convention. Secondary structure is essentially a statement about which (φ, ψ) basin each residue occupies.

— Global shape and packing —

The geometric summary reports three shape descriptors. Rg (radius of gyration) measures how spread out the Cα atoms are about their centre of mass; compact globular proteins have small Rg, elongated or unfolded ones large. Cα contacts (<8 Å, |i−j|>4) count long-range residue pairs in spatial proximity — high for tightly packed folds, near zero for rods or random coil. The bounding-box extents give the protein's footprint along x, y, z in Å.

Solvent accessibility: the surface area of each residue that a 1.4 Å water probe can touch, in Å². When only backbone atoms are present the absolute values are lower than full-atom SASA (side chains contribute most of the area) and are flagged as backbone-only.

Plot images: a contact map (which residues are close in 3D, as an N×N binary image), a Ramachandran scatter (backbone torsion angles, revealing secondary-structure composition at a glance), and — for AlphaFold structures — a PAE heatmap (pairwise prediction confidence).

— Structural neighborhood —

Foldseek's 3Di representation compresses backbone geometry into a per-residue letter drawn from a learned twenty-state alphabet. It captures the tertiary interaction pattern around each residue — which residues are packed against it in space, regardless of where they are in sequence.

Structural nearest neighbors (via Foldseek easy-search vs the PDB). Reported per hit: target PDB id, E-value, and alignment TM-score. A TM-score above ~0.5 is the conventional threshold for 'same fold'.

— Confidence and disorder —

pLDDT (predicted Local Distance Difference Test) is AlphaFold's per-residue confidence score, ranging from 0 to 100. Values above 90 indicate high confidence (typically well-packed cores); 70–90 is confident; 50–70 low confidence; below 50 usually means the region is disordered or the prediction is unreliable there. AlphaFold stores pLDDT in the mmCIF B-factor column.

For experimental (PDB) structures, the B-factor (temperature factor) quantifies the positional spread of each atom in the crystal — a combination of thermal vibration and static disorder — in units of Å². High B-factors mark flexible loops or poorly resolved regions; low B-factors mark the rigid, well-ordered core.

Predicted Aligned Error (PAE) is an AlphaFold confidence matrix: entry (i, j) is the expected error in the position of residue j, in ångströms, when the prediction is superimposed on the true structure at residue i. Low PAE within a block of residues means that block is internally rigid and well-predicted; high PAE between two blocks means their relative placement is uncertain even if each block individually is confident.